Protein AF-A0AB74E150-F1 (afdb_monomer_lite)

InterPro domains:
  IPR046498 Membrane protein Rv1476 [PF20381] (2-118)

Radius of gyration: 33.65 Å; chains: 1; bounding box: 85×51×89 Å

Structure (mmCIF, N/CA/C/O backbone):
data_AF-A0AB74E150-F1
#
_entry.id   AF-A0AB74E150-F1
#
loop_
_atom_site.group_PDB
_atom_site.id
_atom_site.type_symbol
_atom_site.label_atom_id
_atom_site.label_alt_id
_atom_site.label_comp_id
_atom_site.label_asym_id
_atom_site.label_entity_id
_atom_site.label_seq_id
_atom_site.pdbx_PDB_ins_code
_atom_site.Cartn_x
_atom_site.Cartn_y
_atom_site.Cartn_z
_atom_site.occupancy
_atom_site.B_iso_or_equiv
_atom_site.auth_seq_id
_atom_site.auth_comp_id
_atom_site.auth_asym_id
_atom_site.auth_atom_id
_atom_site.pdbx_PDB_model_num
ATOM 1 N N . ASP A 1 1 ? 5.142 -20.053 0.041 1.00 44.44 1 ASP A N 1
ATOM 2 C CA . ASP A 1 1 ? 5.674 -19.011 -0.855 1.00 44.44 1 ASP A CA 1
ATOM 3 C C . ASP A 1 1 ? 4.523 -18.152 -1.344 1.00 44.44 1 ASP A C 1
ATOM 5 O O . ASP A 1 1 ? 3.903 -18.452 -2.354 1.00 44.44 1 ASP A O 1
ATOM 9 N N . GLU A 1 2 ? 4.161 -17.145 -0.553 1.00 58.38 2 GLU A N 1
ATOM 10 C CA . GLU A 1 2 ? 3.099 -16.181 -0.868 1.00 58.38 2 GLU A CA 1
ATOM 11 C C . GLU A 1 2 ? 3.755 -14.996 -1.582 1.00 58.38 2 GLU A C 1
ATOM 13 O O . GLU A 1 2 ? 4.142 -14.006 -0.969 1.00 58.38 2 GLU A O 1
ATOM 18 N N . GLY A 1 3 ? 4.021 -15.171 -2.875 1.00 74.31 3 GLY A N 1
ATOM 19 C CA . GLY A 1 3 ? 4.559 -14.110 -3.723 1.00 74.31 3 GLY A CA 1
ATOM 20 C C . GLY A 1 3 ? 3.451 -13.216 -4.277 1.00 74.31 3 GLY A C 1
ATOM 21 O O . GLY A 1 3 ? 2.321 -13.664 -4.462 1.00 74.31 3 GLY A O 1
ATOM 22 N N . ILE A 1 4 ? 3.790 -11.964 -4.581 1.00 86.94 4 ILE A N 1
ATOM 23 C CA . ILE A 1 4 ? 2.931 -11.054 -5.351 1.00 86.94 4 ILE A CA 1
ATOM 24 C C . ILE A 1 4 ? 3.116 -11.369 -6.840 1.00 86.94 4 ILE A C 1
ATOM 26 O O . ILE A 1 4 ? 4.255 -11.416 -7.308 1.00 86.94 4 ILE A O 1
ATOM 30 N N . ASP A 1 5 ? 2.028 -11.540 -7.601 1.00 92.38 5 ASP A N 1
ATOM 31 C CA . ASP A 1 5 ? 2.101 -11.473 -9.069 1.00 92.38 5 ASP A CA 1
ATOM 32 C C . ASP A 1 5 ? 2.231 -10.000 -9.478 1.00 92.38 5 ASP A C 1
ATOM 34 O O . ASP A 1 5 ? 1.250 -9.254 -9.492 1.00 92.38 5 ASP A O 1
ATOM 38 N N . LEU A 1 6 ? 3.467 -9.569 -9.738 1.00 93.38 6 LEU A N 1
ATOM 39 C CA . LEU A 1 6 ? 3.806 -8.194 -10.089 1.00 93.38 6 LEU A CA 1
ATOM 40 C C . LEU A 1 6 ? 4.155 -8.084 -11.576 1.00 93.38 6 LEU A C 1
ATOM 42 O O . LEU A 1 6 ? 5.118 -8.690 -12.049 1.00 93.38 6 LEU A O 1
ATOM 46 N N . LYS A 1 7 ? 3.429 -7.230 -12.299 1.00 94.12 7 LYS A N 1
ATOM 47 C CA . LYS A 1 7 ? 3.718 -6.867 -13.692 1.00 94.12 7 LYS A CA 1
ATOM 48 C C . LYS A 1 7 ? 4.293 -5.459 -13.737 1.00 94.12 7 LYS A C 1
ATOM 50 O O . LYS A 1 7 ? 3.686 -4.528 -13.215 1.00 94.12 7 LYS A O 1
ATOM 55 N N . ILE A 1 8 ? 5.460 -5.303 -14.358 1.00 93.62 8 ILE A N 1
ATOM 56 C CA . ILE A 1 8 ? 6.168 -4.020 -14.422 1.00 93.62 8 ILE A CA 1
ATOM 57 C C . ILE A 1 8 ? 6.140 -3.494 -15.855 1.00 93.62 8 ILE A C 1
ATOM 59 O O . ILE A 1 8 ? 6.587 -4.174 -16.778 1.00 93.62 8 ILE A O 1
ATOM 63 N N . VAL A 1 9 ? 5.653 -2.268 -16.028 1.00 92.62 9 VAL A N 1
ATOM 64 C CA . VAL A 1 9 ? 5.686 -1.528 -17.294 1.00 92.62 9 VAL A CA 1
ATOM 65 C C . VAL A 1 9 ? 6.675 -0.382 -17.142 1.00 92.62 9 VAL A C 1
ATOM 67 O O . VAL A 1 9 ? 6.526 0.452 -16.253 1.00 92.62 9 VAL A O 1
ATOM 70 N N . LEU A 1 10 ? 7.690 -0.340 -18.001 1.00 92.62 10 LEU A N 1
ATOM 71 C CA . LEU A 1 10 ? 8.719 0.694 -17.963 1.00 92.62 10 LEU A CA 1
ATOM 72 C C . LEU A 1 10 ? 8.573 1.634 -19.157 1.00 92.62 10 LEU A C 1
ATOM 74 O O . LEU A 1 10 ? 8.610 1.192 -20.304 1.00 92.62 10 LEU A O 1
ATOM 78 N N . LEU A 1 11 ? 8.448 2.926 -18.872 1.00 90.12 11 LEU A N 1
ATOM 79 C CA . LEU A 1 11 ? 8.537 4.001 -19.848 1.00 90.12 11 LEU A CA 1
ATOM 80 C C . LEU A 1 11 ? 9.968 4.543 -19.852 1.00 90.12 11 LEU A C 1
ATOM 82 O O . LEU A 1 11 ? 10.574 4.763 -18.803 1.00 90.12 11 LEU A O 1
ATOM 86 N N . ASP A 1 12 ? 10.504 4.782 -21.043 1.00 85.50 12 ASP A N 1
ATOM 87 C CA . ASP A 1 12 ? 11.850 5.320 -21.258 1.00 85.50 12 ASP A CA 1
ATOM 88 C C . ASP A 1 12 ? 11.931 6.848 -21.087 1.00 85.50 12 ASP A C 1
ATOM 90 O O . ASP A 1 12 ? 13.020 7.403 -20.939 1.00 85.50 12 ASP A O 1
ATOM 94 N N . HIS A 1 13 ? 10.786 7.532 -21.046 1.00 84.88 13 HIS A N 1
ATOM 95 C CA . HIS A 1 13 ? 10.675 8.969 -20.817 1.00 84.88 13 HIS A CA 1
ATOM 96 C C . HIS A 1 13 ? 9.515 9.305 -19.874 1.00 84.88 13 HIS A C 1
ATOM 98 O O . HIS A 1 13 ? 8.580 8.526 -19.690 1.00 84.88 13 HIS A O 1
ATOM 104 N N . ASN A 1 14 ? 9.578 10.490 -19.263 1.00 80.12 14 ASN A N 1
ATOM 105 C CA . ASN A 1 14 ? 8.478 10.996 -18.450 1.00 80.12 14 ASN A CA 1
ATOM 106 C C . ASN A 1 14 ? 7.379 11.585 -19.345 1.00 80.12 14 ASN A C 1
ATOM 108 O O . ASN A 1 14 ? 7.703 12.369 -20.244 1.00 80.12 14 ASN A O 1
ATOM 112 N N . PRO A 1 15 ? 6.098 11.279 -19.086 1.00 79.56 15 PRO A N 1
ATOM 113 C CA . PRO A 1 15 ? 5.003 12.067 -19.631 1.00 79.56 15 PRO A CA 1
ATOM 114 C C . PRO A 1 15 ? 5.005 13.504 -19.071 1.00 79.56 15 PRO A C 1
ATOM 116 O O . PRO A 1 15 ? 5.745 13.791 -18.127 1.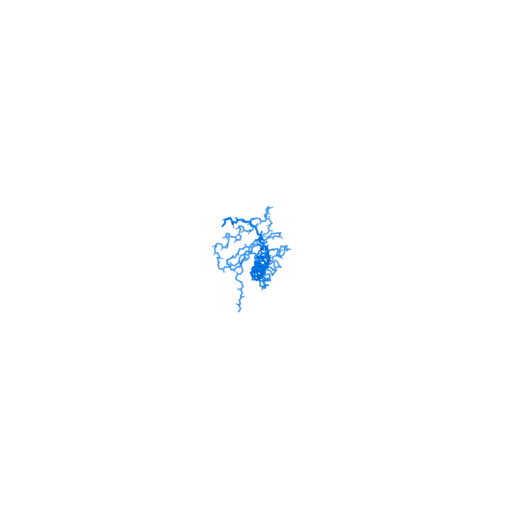00 79.56 15 PRO A O 1
ATOM 119 N N . PRO A 1 16 ? 4.192 14.414 -19.648 1.00 75.56 16 PRO A N 1
ATOM 120 C CA . PRO A 1 16 ? 4.125 15.813 -19.217 1.00 75.56 16 PRO A CA 1
ATOM 121 C C . PRO A 1 16 ? 3.807 16.008 -17.728 1.00 75.56 16 PRO A C 1
ATOM 123 O O . PRO A 1 16 ? 4.341 16.935 -17.133 1.00 75.56 16 PRO A O 1
ATOM 126 N N . ASP A 1 17 ? 2.997 15.121 -17.145 1.00 66.62 17 ASP A N 1
ATOM 127 C CA . ASP A 1 17 ? 2.619 15.078 -15.726 1.00 66.62 17 ASP A CA 1
ATOM 128 C C . ASP A 1 17 ? 2.536 13.605 -15.259 1.00 66.62 17 ASP A C 1
ATOM 130 O O . ASP A 1 17 ? 2.719 12.696 -16.068 1.00 66.62 17 ASP A O 1
ATOM 134 N N . ASP A 1 18 ? 2.258 13.344 -13.976 1.00 62.38 18 ASP A N 1
ATOM 135 C CA . ASP A 1 18 ? 2.236 12.001 -13.355 1.00 62.38 18 ASP A CA 1
ATOM 136 C C . ASP A 1 18 ? 0.967 11.179 -13.653 1.00 62.38 18 ASP A C 1
ATOM 138 O O . ASP A 1 18 ? 0.997 9.945 -13.701 1.00 62.38 18 ASP A O 1
ATOM 142 N N . THR A 1 19 ? -0.146 11.876 -13.886 1.00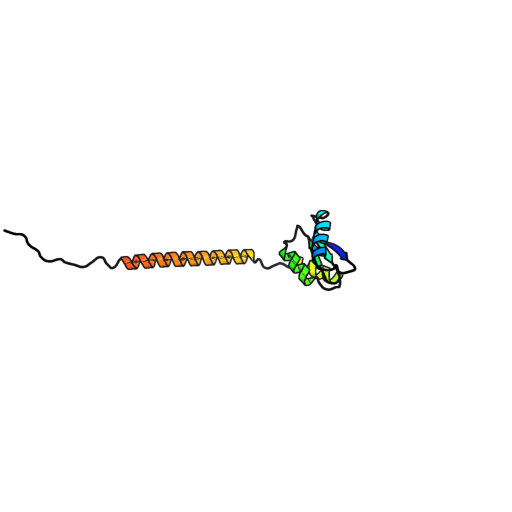 63.59 19 THR A N 1
ATOM 143 C CA . THR A 1 19 ? -1.493 11.319 -14.084 1.00 63.59 19 THR A CA 1
ATOM 144 C C . THR A 1 19 ? -1.545 10.193 -15.134 1.00 63.59 19 THR A C 1
ATOM 146 O O . THR A 1 19 ? -2.178 9.169 -14.862 1.00 63.59 19 THR A O 1
ATOM 149 N N . PRO A 1 20 ? -0.829 10.277 -16.276 1.00 75.12 20 PRO A N 1
ATOM 150 C CA . PRO A 1 20 ? -0.830 9.227 -17.292 1.00 75.12 20 PRO A CA 1
ATOM 151 C C . PRO A 1 20 ? -0.355 7.853 -16.800 1.00 75.12 20 PRO A C 1
ATOM 153 O O . PRO A 1 20 ? -0.794 6.846 -17.350 1.00 75.12 20 PRO A O 1
ATOM 156 N N . LEU A 1 21 ? 0.497 7.762 -15.767 1.00 81.44 21 LEU A N 1
ATOM 157 C CA . LEU A 1 21 ? 0.983 6.458 -15.289 1.00 81.44 21 LEU A CA 1
ATOM 158 C C . LEU A 1 21 ? -0.093 5.684 -14.521 1.00 81.44 21 LEU A C 1
ATOM 160 O O . LEU A 1 21 ? -0.157 4.461 -14.637 1.00 81.44 21 LEU A O 1
ATOM 164 N N . ARG A 1 22 ? -0.960 6.375 -13.769 1.00 85.88 22 ARG A N 1
ATOM 165 C CA . ARG A 1 22 ? -2.096 5.747 -13.066 1.00 85.88 22 ARG A CA 1
ATOM 166 C C . ARG A 1 22 ? -3.141 5.225 -14.049 1.00 85.88 22 ARG A C 1
ATOM 168 O O . ARG A 1 22 ? -3.677 4.131 -13.856 1.00 85.88 22 ARG A O 1
ATOM 175 N N . ASP A 1 23 ? -3.390 5.975 -15.116 1.00 88.25 23 ASP A N 1
ATOM 176 C CA . ASP A 1 23 ? -4.314 5.564 -16.172 1.00 88.25 23 ASP A CA 1
ATOM 177 C C . ASP A 1 23 ? -3.756 4.366 -16.945 1.00 88.25 23 ASP A C 1
ATOM 179 O O . ASP A 1 23 ? -4.459 3.375 -17.134 1.00 88.25 23 ASP A O 1
ATOM 183 N N . MET A 1 24 ? -2.467 4.394 -17.304 1.00 86.31 24 MET A N 1
ATOM 184 C CA . MET A 1 24 ? -1.785 3.248 -17.911 1.00 86.31 24 MET A CA 1
ATOM 185 C C . MET A 1 24 ? -1.836 2.006 -17.020 1.00 86.31 24 MET A C 1
ATOM 187 O O . MET A 1 24 ? -2.150 0.921 -17.509 1.00 86.31 24 MET A O 1
ATOM 191 N N . ALA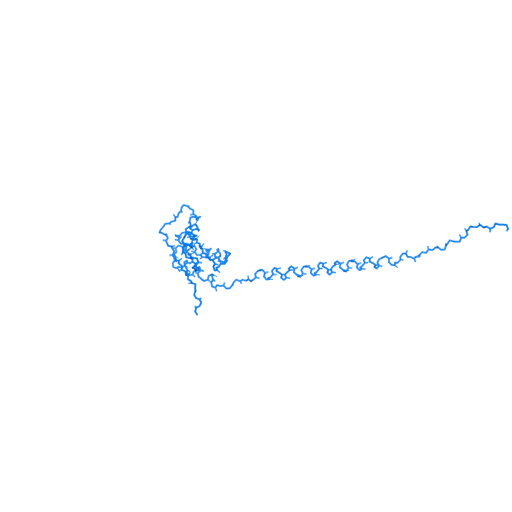 A 1 25 ? -1.581 2.158 -15.716 1.00 91.06 25 ALA A N 1
ATOM 192 C CA . ALA A 1 25 ? -1.657 1.051 -14.767 1.00 91.06 25 ALA A CA 1
ATOM 193 C C . ALA A 1 25 ? -3.068 0.454 -14.718 1.00 91.06 25 ALA A C 1
ATOM 195 O O . ALA A 1 25 ? -3.219 -0.762 -14.685 1.00 91.06 25 ALA A O 1
ATOM 196 N N . THR A 1 26 ? -4.098 1.302 -14.772 1.00 90.81 26 THR A N 1
ATOM 197 C CA . THR A 1 26 ? -5.504 0.877 -14.762 1.00 90.81 26 THR A CA 1
ATOM 198 C C . THR A 1 26 ? -5.898 0.168 -16.056 1.00 90.81 26 THR A C 1
ATOM 200 O O . THR A 1 26 ? -6.567 -0.859 -16.004 1.00 90.81 26 THR A O 1
ATOM 203 N N . VAL A 1 27 ? -5.467 0.678 -17.215 1.00 91.38 27 VAL A N 1
ATOM 204 C CA . VAL A 1 27 ? -5.743 0.056 -18.521 1.00 91.38 27 VAL A CA 1
ATOM 205 C C . VAL A 1 27 ? -5.077 -1.313 -18.620 1.00 91.38 27 VAL A C 1
ATOM 207 O O . VAL A 1 27 ? -5.738 -2.279 -18.981 1.00 91.38 27 VAL A O 1
ATOM 210 N N . VAL A 1 28 ? -3.799 -1.422 -18.246 1.00 90.19 28 VAL A N 1
ATOM 211 C CA . VAL A 1 28 ? -3.096 -2.714 -18.218 1.00 90.19 28 VAL A CA 1
ATOM 212 C C . VAL A 1 28 ? -3.716 -3.636 -17.166 1.00 90.19 28 VAL A C 1
ATOM 214 O O . VAL A 1 28 ? -3.939 -4.812 -17.426 1.00 90.19 28 VAL A O 1
ATOM 217 N N . GLY A 1 29 ? -4.042 -3.108 -15.986 1.00 89.00 29 GLY A N 1
ATOM 218 C CA . GLY A 1 29 ? -4.646 -3.861 -14.890 1.00 89.00 29 GLY A CA 1
ATOM 219 C C . GLY A 1 29 ? -6.033 -4.423 -15.198 1.00 89.00 29 GLY A C 1
ATOM 220 O O . GLY A 1 29 ? -6.391 -5.467 -14.661 1.00 89.00 29 GLY A O 1
ATOM 221 N N . ALA A 1 30 ? -6.793 -3.793 -16.098 1.00 90.94 30 ALA A N 1
ATOM 222 C CA . ALA A 1 30 ? -8.085 -4.309 -16.547 1.00 90.94 30 ALA A CA 1
ATOM 223 C C . ALA A 1 30 ? -7.965 -5.677 -17.245 1.00 90.94 30 ALA A C 1
ATOM 225 O O . ALA A 1 30 ? -8.853 -6.515 -17.089 1.00 90.94 30 ALA A O 1
ATOM 226 N N . ASP A 1 31 ? -6.853 -5.920 -17.946 1.00 93.00 31 ASP A N 1
ATOM 227 C CA . ASP A 1 31 ? -6.559 -7.200 -18.603 1.00 93.00 31 ASP A CA 1
ATOM 228 C C . ASP A 1 31 ? -5.893 -8.218 -17.653 1.00 93.00 31 ASP A C 1
ATOM 230 O O . ASP A 1 31 ? -5.829 -9.408 -17.963 1.00 93.00 31 ASP A O 1
ATOM 234 N N . TYR A 1 32 ? -5.420 -7.769 -16.483 1.00 89.62 32 TYR A N 1
ATOM 235 C CA . TYR A 1 32 ? -4.703 -8.569 -15.483 1.00 89.62 32 TYR A CA 1
ATOM 236 C C . TYR A 1 32 ? -5.243 -8.326 -14.067 1.00 89.62 32 TYR A C 1
ATOM 238 O O . TYR A 1 32 ? -4.514 -7.919 -13.162 1.00 89.62 32 TYR A O 1
ATOM 246 N N . SER A 1 33 ? -6.542 -8.559 -13.868 1.00 86.62 33 SER A N 1
ATOM 247 C CA . SER A 1 33 ? -7.231 -8.231 -12.611 1.00 86.62 33 SER A CA 1
ATOM 248 C C . SER A 1 33 ? -6.750 -9.017 -11.384 1.00 86.62 33 SER A C 1
ATOM 250 O O . SER A 1 33 ? -7.027 -8.615 -10.257 1.00 86.62 33 SER A O 1
ATOM 252 N N . ASP A 1 34 ? -6.076 -10.147 -11.596 1.00 89.94 34 ASP A N 1
ATOM 253 C CA . ASP A 1 34 ? -5.497 -11.027 -10.577 1.00 89.94 34 ASP A CA 1
ATOM 254 C C . ASP A 1 34 ? -4.048 -10.667 -10.207 1.00 89.94 34 ASP A C 1
ATOM 256 O O . ASP A 1 34 ? -3.484 -11.261 -9.286 1.00 89.94 34 ASP A O 1
ATOM 260 N N . ALA A 1 35 ? -3.468 -9.677 -10.889 1.00 92.00 35 ALA A N 1
ATOM 261 C CA . ALA A 1 35 ? -2.108 -9.215 -10.680 1.00 92.00 35 ALA A CA 1
ATOM 262 C C . ALA A 1 35 ? -2.058 -7.773 -10.166 1.00 92.00 35 ALA A C 1
ATOM 264 O O . ALA A 1 35 ? -2.992 -6.980 -10.303 1.00 92.00 35 ALA A O 1
ATOM 265 N N . THR A 1 36 ? -0.904 -7.413 -9.616 1.00 94.75 36 THR A N 1
ATOM 266 C CA . THR A 1 36 ? -0.552 -6.030 -9.306 1.00 94.75 36 THR A CA 1
ATOM 267 C C . THR A 1 36 ? 0.290 -5.464 -10.445 1.00 94.75 36 THR A C 1
ATOM 269 O O . THR A 1 36 ? 1.274 -6.069 -10.866 1.00 94.75 36 THR A O 1
ATOM 272 N N . VAL A 1 37 ? -0.090 -4.298 -10.959 1.00 95.88 37 VAL A N 1
ATOM 273 C CA . VAL A 1 37 ? 0.619 -3.601 -12.036 1.00 95.88 37 VAL A CA 1
ATOM 274 C C . VAL A 1 37 ? 1.366 -2.408 -11.455 1.00 95.88 37 VAL A C 1
ATOM 276 O O . VAL A 1 37 ? 0.775 -1.586 -10.758 1.00 95.88 37 VAL A O 1
ATOM 279 N N . LEU A 1 38 ? 2.652 -2.299 -11.783 1.00 95.44 38 LEU A N 1
ATOM 280 C CA . LEU A 1 38 ? 3.518 -1.169 -11.465 1.00 95.44 38 LEU A CA 1
ATOM 281 C C . LEU A 1 38 ? 4.020 -0.542 -12.769 1.00 95.44 38 LEU A C 1
ATOM 283 O O . LEU A 1 38 ? 4.727 -1.179 -13.547 1.00 95.44 38 LEU A O 1
ATOM 287 N N . VAL A 1 39 ? 3.668 0.714 -13.004 1.00 94.56 39 VAL A N 1
ATOM 288 C CA . VAL A 1 39 ? 4.141 1.515 -14.134 1.00 94.56 39 VA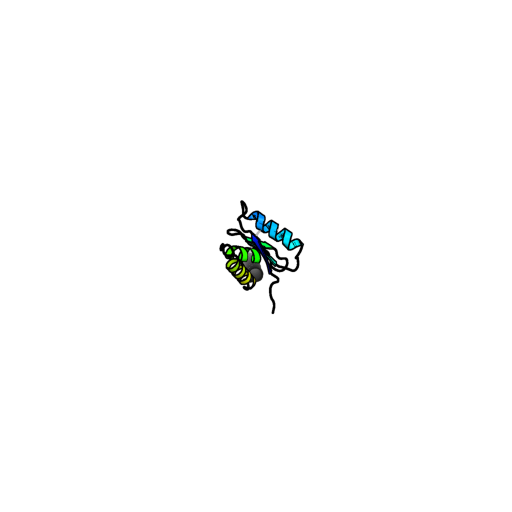L A CA 1
ATOM 289 C C . VAL A 1 39 ? 5.202 2.481 -13.625 1.00 94.56 39 VAL A C 1
ATOM 291 O O . VAL A 1 39 ? 4.976 3.211 -12.661 1.00 94.56 39 VAL A O 1
ATOM 294 N N . LEU A 1 40 ? 6.362 2.483 -14.276 1.00 93.88 40 LEU A N 1
ATOM 295 C CA . LEU A 1 40 ? 7.523 3.284 -13.905 1.00 93.88 40 LEU A CA 1
ATOM 296 C C . LEU A 1 40 ? 7.930 4.186 -15.065 1.00 93.88 40 LEU A C 1
ATOM 298 O O . LEU A 1 40 ? 8.043 3.734 -16.202 1.00 93.88 40 LEU A O 1
ATOM 302 N N . SER A 1 41 ? 8.231 5.440 -14.757 1.00 89.56 41 SER A N 1
ATOM 303 C CA . SER A 1 41 ? 9.034 6.328 -15.596 1.00 89.56 41 SER A CA 1
ATOM 304 C C . SER A 1 41 ? 10.196 6.879 -14.755 1.00 89.56 41 SER A C 1
ATOM 306 O O . SER A 1 41 ? 10.233 6.646 -13.543 1.00 89.56 41 SER A O 1
ATOM 308 N N . PRO A 1 42 ? 11.163 7.610 -15.338 1.00 87.19 42 PRO A N 1
ATOM 309 C CA . PRO A 1 42 ? 12.285 8.145 -14.566 1.00 87.19 42 PRO A CA 1
ATOM 310 C C . PRO A 1 42 ? 11.886 8.944 -13.309 1.00 87.19 42 PRO A C 1
ATOM 312 O O . PRO A 1 42 ? 12.568 8.852 -12.295 1.00 87.19 42 PRO A O 1
ATOM 315 N N . ASN A 1 43 ? 10.782 9.697 -13.345 1.00 84.00 43 ASN A N 1
ATOM 316 C CA . ASN A 1 43 ? 10.356 10.557 -12.233 1.00 84.00 43 ASN A CA 1
ATOM 317 C C . ASN A 1 43 ? 8.976 10.220 -11.658 1.00 84.00 43 ASN A C 1
ATOM 319 O O . ASN A 1 43 ? 8.615 10.760 -10.612 1.00 84.00 43 ASN A O 1
ATOM 323 N N . TYR A 1 44 ? 8.197 9.367 -12.319 1.00 88.00 44 TYR A N 1
ATOM 324 C CA . TYR A 1 44 ? 6.824 9.086 -11.924 1.00 88.00 44 TYR A CA 1
ATOM 325 C C . TYR A 1 44 ? 6.604 7.593 -11.731 1.00 88.00 44 TYR A C 1
ATOM 327 O O . TYR A 1 44 ? 7.294 6.747 -12.303 1.00 88.00 44 TYR A O 1
ATOM 335 N N . VAL A 1 45 ? 5.608 7.288 -10.909 1.00 91.69 45 VAL A N 1
ATOM 336 C CA . VAL A 1 45 ? 5.158 5.930 -10.627 1.00 91.69 45 VAL A CA 1
ATOM 337 C C . VAL A 1 45 ? 3.636 5.940 -10.628 1.00 91.69 45 VAL A C 1
ATOM 339 O O . VAL A 1 45 ? 3.027 6.904 -10.168 1.00 91.69 45 VAL A O 1
ATOM 342 N N . GLY A 1 46 ? 3.028 4.878 -11.141 1.00 93.06 46 GLY A N 1
ATOM 343 C CA . GLY A 1 46 ? 1.607 4.611 -10.966 1.00 93.06 46 GLY A CA 1
ATOM 344 C C . GLY A 1 46 ? 1.370 3.119 -10.802 1.00 93.06 46 GLY A C 1
ATOM 345 O O . GLY A 1 46 ? 2.089 2.308 -11.382 1.00 93.06 46 GLY A O 1
ATOM 346 N N . SER A 1 47 ? 0.374 2.746 -10.010 1.00 95.00 47 SER A N 1
ATOM 347 C CA . SER A 1 47 ? 0.062 1.345 -9.750 1.00 95.00 47 SER A CA 1
ATOM 348 C C . SER A 1 47 ? -1.434 1.042 -9.777 1.00 95.00 47 SER A C 1
ATOM 350 O O . SER A 1 47 ? -2.296 1.922 -9.657 1.00 95.00 47 SER A O 1
ATOM 352 N N . TYR A 1 48 ? -1.730 -0.243 -9.959 1.00 94.50 48 TYR A N 1
ATOM 353 C CA . TYR A 1 48 ? -3.069 -0.811 -9.916 1.00 94.50 48 TYR A CA 1
ATOM 354 C C . TYR A 1 48 ? -3.024 -2.187 -9.247 1.00 94.50 48 TYR A C 1
ATOM 356 O O . TYR A 1 48 ? -2.155 -3.001 -9.551 1.00 94.50 48 TYR A O 1
ATOM 364 N N . SER A 1 49 ? -3.975 -2.464 -8.356 1.00 93.81 49 SER A N 1
ATOM 365 C CA . SER A 1 49 ? -4.188 -3.794 -7.784 1.00 93.81 49 SER A CA 1
ATOM 366 C C . SER A 1 49 ? -5.625 -3.934 -7.293 1.00 93.81 49 SER A C 1
ATOM 368 O O . SER A 1 49 ? -6.217 -2.967 -6.810 1.00 93.81 49 SER A O 1
ATOM 370 N N . THR A 1 50 ? -6.173 -5.145 -7.381 1.00 92.56 50 THR A N 1
ATOM 371 C CA . THR A 1 50 ? -7.425 -5.535 -6.710 1.00 92.56 50 THR A CA 1
ATOM 372 C C . THR A 1 50 ? -7.171 -6.228 -5.365 1.00 92.56 50 THR A C 1
ATOM 374 O O . THR A 1 50 ? -8.098 -6.407 -4.577 1.00 92.56 50 THR A O 1
ATOM 377 N N . GLN A 1 51 ? -5.918 -6.614 -5.101 1.00 90.94 51 GLN A N 1
ATOM 378 C CA . GLN A 1 51 ? -5.493 -7.385 -3.928 1.00 90.94 51 GLN A CA 1
ATOM 379 C C . GLN A 1 51 ? -5.022 -6.481 -2.789 1.00 90.94 51 GLN A C 1
ATOM 381 O O . GLN A 1 51 ? -5.216 -6.806 -1.619 1.00 90.94 51 GLN A O 1
ATOM 386 N N . TYR A 1 52 ? -4.422 -5.342 -3.136 1.00 90.75 52 TYR A N 1
ATOM 387 C CA . TYR A 1 52 ? -3.912 -4.369 -2.179 1.00 90.75 52 TYR A CA 1
ATOM 388 C C . TYR A 1 52 ? -4.827 -3.147 -2.102 1.00 90.75 52 TYR A C 1
ATOM 390 O O . TYR A 1 52 ? -5.260 -2.632 -3.139 1.00 90.75 52 TYR A O 1
ATOM 398 N N . PRO A 1 53 ? -5.128 -2.649 -0.891 1.00 89.44 53 PRO A N 1
ATOM 399 C CA . PRO A 1 53 ? -5.912 -1.440 -0.748 1.00 89.44 53 PRO A CA 1
ATOM 400 C C . PRO A 1 53 ? -5.137 -0.231 -1.278 1.00 89.44 53 PRO A C 1
ATOM 402 O O . PRO A 1 53 ? -3.907 -0.179 -1.271 1.00 89.44 53 PRO A O 1
ATOM 405 N N . ARG A 1 54 ? -5.891 0.780 -1.719 1.00 90.25 54 ARG A N 1
ATOM 406 C CA . ARG A 1 54 ? -5.344 1.975 -2.372 1.00 90.25 54 ARG A CA 1
ATOM 407 C C . ARG A 1 54 ? -4.263 2.677 -1.548 1.00 90.25 54 ARG A C 1
ATOM 409 O O . ARG A 1 54 ? -3.269 3.113 -2.109 1.00 90.25 54 ARG A O 1
ATOM 416 N N . VAL A 1 55 ? -4.464 2.768 -0.237 1.00 88.44 55 VAL A N 1
ATOM 417 C CA . VAL A 1 55 ? -3.533 3.440 0.678 1.00 88.44 55 VAL A CA 1
ATOM 418 C C . VAL A 1 55 ? -2.161 2.760 0.709 1.00 88.44 55 VAL A C 1
ATOM 420 O O . VAL A 1 55 ? -1.145 3.443 0.683 1.00 88.44 55 VAL A O 1
ATOM 423 N N . THR A 1 56 ? -2.122 1.426 0.681 1.00 90.00 56 THR A N 1
ATOM 424 C CA . THR A 1 56 ? -0.875 0.650 0.653 1.00 90.00 56 THR A CA 1
ATOM 425 C C . THR A 1 56 ? -0.142 0.840 -0.669 1.00 90.00 56 THR A C 1
ATOM 427 O O . THR A 1 56 ? 1.075 0.997 -0.689 1.00 90.00 56 THR A O 1
ATOM 430 N N . LEU A 1 57 ? -0.884 0.872 -1.781 1.00 92.88 57 LEU A N 1
ATOM 431 C CA . LEU A 1 57 ? -0.314 1.152 -3.097 1.00 92.88 57 LEU A CA 1
ATOM 432 C C . LEU A 1 57 ? 0.318 2.547 -3.149 1.00 92.88 57 LEU A C 1
ATOM 434 O O . LEU A 1 57 ? 1.447 2.684 -3.603 1.00 92.88 57 LEU A O 1
ATOM 438 N N . GLU A 1 58 ? -0.378 3.567 -2.645 1.00 91.38 58 GLU A N 1
ATOM 439 C CA . GLU A 1 58 ? 0.119 4.949 -2.620 1.00 91.38 58 GLU A CA 1
ATOM 440 C C . GLU A 1 58 ? 1.366 5.097 -1.736 1.00 91.38 58 GLU A C 1
ATOM 442 O O . GLU A 1 58 ? 2.332 5.737 -2.152 1.00 91.38 58 GLU A O 1
ATOM 447 N N . ALA A 1 59 ? 1.403 4.426 -0.579 1.00 90.75 59 ALA A N 1
ATOM 448 C CA . ALA A 1 59 ? 2.610 4.352 0.245 1.00 90.75 59 ALA A CA 1
ATOM 449 C C . ALA A 1 59 ? 3.785 3.720 -0.527 1.00 90.75 59 ALA A C 1
ATOM 451 O O . ALA A 1 59 ? 4.895 4.257 -0.534 1.00 90.75 59 ALA A O 1
ATOM 452 N N . GLY A 1 60 ? 3.534 2.623 -1.250 1.00 91.94 60 GLY A N 1
ATOM 453 C CA . GLY A 1 60 ? 4.545 1.979 -2.090 1.00 91.94 60 GLY A CA 1
ATOM 454 C C . GLY A 1 60 ? 5.045 2.880 -3.220 1.00 91.94 60 GLY A C 1
ATOM 455 O O . GLY A 1 60 ? 6.249 2.941 -3.482 1.00 91.94 60 GLY A O 1
ATOM 456 N N . GLU A 1 61 ? 4.147 3.603 -3.890 1.00 92.19 61 GLU A N 1
ATOM 457 C CA . GLU A 1 61 ? 4.486 4.539 -4.968 1.00 92.19 61 GLU A CA 1
ATOM 458 C C . GLU A 1 61 ? 5.409 5.666 -4.482 1.00 92.19 61 GLU A C 1
ATOM 460 O O . GLU A 1 61 ? 6.364 6.024 -5.180 1.00 92.19 61 GLU A O 1
ATOM 465 N N . ASP A 1 62 ? 5.173 6.202 -3.283 1.00 90.19 62 ASP A N 1
ATOM 466 C CA . ASP A 1 62 ? 5.957 7.309 -2.729 1.00 90.19 62 ASP A CA 1
ATOM 467 C C . ASP A 1 62 ? 7.424 6.946 -2.483 1.00 90.19 62 ASP A C 1
ATOM 469 O O . ASP A 1 62 ? 8.316 7.755 -2.751 1.00 90.19 62 ASP A O 1
ATOM 473 N N . HIS A 1 63 ? 7.700 5.703 -2.089 1.00 87.44 63 HIS A N 1
ATOM 474 C CA . HIS A 1 63 ? 9.065 5.204 -1.901 1.00 87.44 63 HIS A CA 1
ATOM 475 C C . HIS A 1 63 ? 9.734 4.706 -3.193 1.00 87.44 63 HIS A C 1
ATOM 477 O O . HIS A 1 63 ? 10.929 4.390 -3.200 1.00 87.44 63 HIS A O 1
ATOM 483 N N . SER A 1 64 ? 9.002 4.671 -4.306 1.00 89.94 64 SER A N 1
ATOM 484 C CA . SER A 1 64 ? 9.450 4.059 -5.563 1.00 89.94 64 SER A CA 1
ATOM 485 C C . SER A 1 64 ? 9.891 5.068 -6.625 1.00 89.94 64 SER A C 1
ATOM 487 O O . SER A 1 64 ? 10.305 4.682 -7.715 1.00 89.94 64 SER A O 1
ATOM 489 N N . LYS A 1 65 ? 9.872 6.371 -6.341 1.00 85.44 65 LYS A N 1
ATOM 490 C CA . LYS A 1 65 ? 10.267 7.440 -7.280 1.00 85.44 65 LYS A CA 1
ATOM 491 C C . LYS A 1 65 ? 11.788 7.675 -7.268 1.00 85.44 65 LYS A C 1
ATOM 493 O O . LYS A 1 65 ? 12.261 8.729 -6.856 1.00 85.44 65 LYS A O 1
ATOM 498 N N . THR A 1 66 ? 12.571 6.668 -7.672 1.00 86.81 66 THR A N 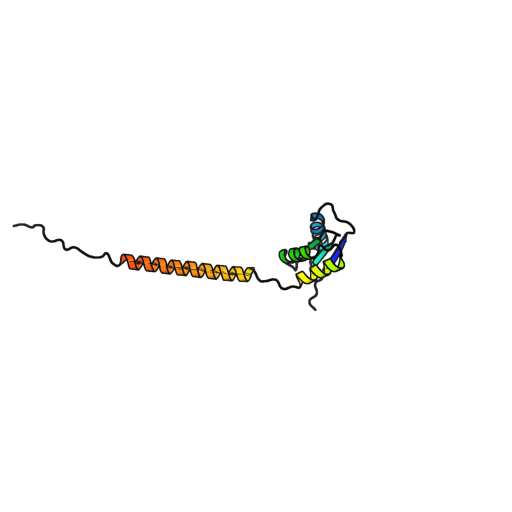1
ATOM 499 C CA . THR A 1 66 ? 14.049 6.687 -7.549 1.00 86.81 66 THR A CA 1
ATOM 500 C C . THR A 1 66 ? 14.805 6.978 -8.851 1.00 86.81 66 THR A C 1
ATOM 502 O O . THR A 1 66 ? 16.003 7.252 -8.814 1.00 86.81 66 THR A O 1
ATOM 505 N N . GLY A 1 67 ? 14.146 6.873 -10.009 1.00 85.69 67 GLY A N 1
ATOM 506 C CA . GLY A 1 67 ? 14.788 6.926 -11.330 1.00 85.69 67 GLY A CA 1
ATOM 507 C C . GLY A 1 67 ? 15.559 5.667 -11.730 1.00 85.69 67 GLY A C 1
ATOM 508 O O . GLY A 1 67 ? 15.969 5.545 -12.884 1.00 85.69 67 GLY A O 1
ATOM 509 N N . ASN A 1 68 ? 15.712 4.696 -10.825 1.00 91.44 68 ASN A N 1
ATOM 510 C CA . ASN A 1 68 ? 16.225 3.369 -11.130 1.00 91.44 68 ASN A CA 1
ATOM 511 C C . ASN A 1 68 ? 15.077 2.350 -11.048 1.00 91.44 68 ASN A C 1
ATOM 513 O O . ASN A 1 68 ? 14.604 2.064 -9.950 1.00 91.44 68 ASN A O 1
ATOM 517 N N . PRO A 1 69 ? 14.648 1.738 -12.165 1.00 90.88 69 PRO A N 1
ATOM 518 C CA . PRO A 1 69 ? 13.454 0.896 -12.170 1.00 90.88 69 PRO A CA 1
ATOM 519 C C . PRO A 1 69 ? 13.579 -0.359 -11.300 1.00 90.88 69 PRO A C 1
ATOM 521 O O . PRO A 1 69 ? 12.586 -0.829 -10.749 1.00 90.88 69 PRO A O 1
ATOM 524 N N . VAL A 1 70 ? 14.794 -0.886 -11.130 1.00 93.69 70 VAL A N 1
ATOM 525 C CA . VAL A 1 70 ? 15.044 -2.053 -10.275 1.00 93.69 70 VAL A CA 1
ATOM 526 C C . VAL A 1 70 ? 14.900 -1.673 -8.806 1.00 93.69 70 VAL A C 1
ATOM 528 O O . VAL A 1 70 ? 14.210 -2.363 -8.059 1.00 93.69 70 VAL A O 1
ATOM 531 N N . GLN A 1 71 ? 15.516 -0.564 -8.395 1.00 94.31 71 GLN A N 1
ATOM 532 C CA . GLN A 1 71 ? 15.401 -0.070 -7.024 1.00 94.31 71 GLN A CA 1
ATOM 533 C C . GLN A 1 71 ? 13.959 0.335 -6.701 1.00 94.31 71 GLN A C 1
ATOM 535 O O . GLN A 1 71 ? 13.443 -0.021 -5.648 1.00 94.31 71 GLN A O 1
ATOM 540 N N . SER A 1 72 ? 13.288 1.012 -7.633 1.00 93.38 72 SER A N 1
ATOM 541 C CA . SER A 1 72 ? 11.873 1.364 -7.535 1.00 93.38 72 SER A CA 1
ATOM 542 C C . SER A 1 72 ? 10.990 0.142 -7.299 1.00 93.38 72 SER A C 1
ATOM 544 O O . SER A 1 72 ? 10.206 0.133 -6.359 1.00 93.38 72 SER A O 1
ATOM 546 N N . ALA A 1 73 ? 11.144 -0.916 -8.099 1.00 93.81 73 ALA A N 1
ATOM 547 C CA . ALA A 1 73 ? 10.361 -2.137 -7.930 1.00 93.81 73 ALA A CA 1
ATOM 548 C C . ALA A 1 73 ? 10.634 -2.832 -6.585 1.00 93.81 73 ALA A C 1
ATOM 550 O O . ALA A 1 73 ? 9.708 -3.337 -5.955 1.00 93.81 73 ALA A O 1
ATOM 551 N N . GLN A 1 74 ? 11.887 -2.838 -6.122 1.00 94.25 74 GLN A N 1
ATOM 552 C CA . GLN A 1 74 ? 12.241 -3.413 -4.822 1.00 94.25 74 GLN A CA 1
ATOM 553 C C . GLN A 1 74 ? 11.621 -2.634 -3.663 1.00 94.25 74 GLN A C 1
ATOM 555 O O . GLN A 1 74 ? 11.048 -3.250 -2.768 1.00 94.25 74 GLN A O 1
ATOM 560 N N . ASN A 1 75 ? 11.691 -1.301 -3.699 1.00 93.56 75 ASN A N 1
ATOM 561 C CA . ASN A 1 75 ? 11.064 -0.447 -2.693 1.00 93.56 75 ASN A CA 1
ATOM 562 C C . ASN A 1 75 ? 9.544 -0.652 -2.668 1.00 93.56 75 ASN A C 1
ATOM 564 O O . ASN A 1 75 ? 8.970 -0.807 -1.595 1.00 93.56 75 ASN A O 1
ATOM 568 N N . PHE A 1 76 ? 8.911 -0.731 -3.842 1.00 94.75 76 PHE A N 1
ATOM 569 C CA . PHE A 1 76 ? 7.477 -0.981 -3.962 1.00 94.75 76 PHE A CA 1
ATOM 570 C C . PHE A 1 76 ? 7.070 -2.305 -3.308 1.00 94.75 76 PHE A C 1
ATOM 572 O O . PHE A 1 76 ? 6.208 -2.335 -2.435 1.00 94.75 76 PHE A O 1
ATOM 579 N N . VAL A 1 77 ? 7.718 -3.409 -3.695 1.00 93.88 77 VAL A N 1
ATOM 580 C CA . VAL A 1 77 ? 7.423 -4.736 -3.130 1.00 93.88 77 VAL A CA 1
ATOM 581 C C . VAL A 1 77 ? 7.699 -4.767 -1.632 1.00 93.88 77 VAL A C 1
ATOM 583 O O . VAL A 1 77 ? 6.926 -5.365 -0.885 1.00 93.88 77 VAL A O 1
ATOM 586 N N . HIS A 1 78 ? 8.775 -4.116 -1.185 1.00 92.94 78 HIS A N 1
ATOM 587 C CA . HIS A 1 78 ? 9.095 -4.020 0.232 1.00 92.94 78 HIS A CA 1
ATOM 588 C C . HIS A 1 78 ? 7.953 -3.369 1.016 1.00 92.94 78 HIS A C 1
ATOM 590 O O . HIS A 1 78 ? 7.496 -3.954 1.998 1.00 92.94 78 HIS A O 1
ATOM 596 N N . GLU A 1 79 ? 7.440 -2.233 0.543 1.00 91.62 79 GLU A N 1
ATOM 597 C CA . GLU A 1 79 ? 6.327 -1.536 1.188 1.00 91.62 79 GLU A CA 1
ATOM 598 C C . GLU A 1 79 ? 5.055 -2.398 1.211 1.00 91.62 79 GLU A C 1
ATOM 600 O O . GLU A 1 79 ? 4.445 -2.565 2.261 1.00 91.62 79 GLU A O 1
ATOM 605 N N . LEU A 1 80 ? 4.708 -3.054 0.096 1.00 90.75 80 LEU A N 1
ATOM 606 C CA . LEU A 1 80 ? 3.533 -3.940 0.019 1.00 90.75 80 LEU A CA 1
ATOM 607 C C . LEU A 1 80 ? 3.638 -5.172 0.932 1.00 90.75 80 LEU A C 1
ATOM 609 O O . LEU A 1 80 ? 2.623 -5.709 1.375 1.00 90.75 80 LEU A O 1
ATOM 613 N N . SER A 1 81 ? 4.857 -5.647 1.188 1.00 89.19 81 SER A N 1
ATOM 614 C CA . SER A 1 81 ? 5.123 -6.779 2.083 1.00 89.19 81 SER A CA 1
ATOM 615 C C . SER A 1 81 ? 5.248 -6.380 3.556 1.00 89.19 81 SER A C 1
ATOM 617 O O . SER A 1 81 ? 5.304 -7.252 4.427 1.00 89.19 81 SER A O 1
ATOM 619 N N . THR A 1 82 ? 5.305 -5.079 3.845 1.00 88.88 82 THR A N 1
ATOM 620 C CA . THR A 1 82 ? 5.481 -4.567 5.202 1.00 88.88 82 THR A CA 1
ATOM 621 C C . THR A 1 82 ? 4.122 -4.471 5.896 1.00 88.88 82 THR A C 1
ATOM 623 O O . THR A 1 82 ? 3.221 -3.803 5.393 1.00 88.88 82 THR A O 1
ATOM 626 N N . PRO A 1 83 ? 3.933 -5.119 7.062 1.00 84.31 83 PRO A N 1
ATOM 627 C CA . PRO A 1 83 ? 2.677 -5.019 7.793 1.00 84.31 83 PRO A CA 1
ATOM 628 C C . PRO A 1 83 ? 2.383 -3.576 8.218 1.00 84.31 83 PRO A C 1
ATOM 630 O O . PRO A 1 83 ? 3.166 -2.965 8.950 1.00 84.31 83 PRO A O 1
ATOM 633 N N . GLU A 1 84 ? 1.231 -3.047 7.809 1.00 81.69 84 GLU A N 1
ATOM 634 C CA . GLU A 1 84 ? 0.774 -1.727 8.236 1.00 81.69 84 GLU A CA 1
ATOM 635 C C . GLU A 1 84 ? 0.160 -1.760 9.644 1.00 81.69 84 GLU A C 1
ATOM 637 O O . GLU A 1 84 ? -0.422 -2.753 10.094 1.00 81.69 84 GLU A O 1
ATOM 642 N N . PHE A 1 85 ? 0.283 -0.646 10.368 1.00 86.62 85 PHE A N 1
ATOM 643 C CA . PHE A 1 85 ? -0.357 -0.514 11.671 1.00 86.62 85 PHE A CA 1
ATOM 644 C C . PHE A 1 85 ? -1.891 -0.493 11.508 1.00 86.62 85 PHE A C 1
ATOM 646 O O . PHE A 1 85 ? -2.397 0.268 10.682 1.00 86.62 85 PHE A O 1
ATOM 653 N N . PRO A 1 86 ? -2.667 -1.257 12.305 1.00 88.62 86 PRO A N 1
ATOM 654 C CA . PRO A 1 86 ? -4.109 -1.404 12.106 1.00 88.62 86 PRO A CA 1
ATOM 655 C C . PRO A 1 86 ? -4.894 -0.183 12.620 1.00 88.62 86 PRO A C 1
ATOM 657 O O . PRO A 1 86 ? -5.603 -0.248 13.630 1.00 88.62 86 PRO A O 1
ATOM 660 N N . TRP A 1 87 ? -4.800 0.943 11.909 1.00 88.25 87 TRP A N 1
ATOM 661 C CA . TRP A 1 87 ? -5.434 2.217 12.263 1.00 88.25 87 TRP A CA 1
ATOM 662 C C . TRP A 1 87 ? -6.932 2.088 12.523 1.00 88.25 87 TRP A C 1
ATOM 664 O O . TRP A 1 87 ? -7.426 2.617 13.515 1.00 88.25 87 TRP A O 1
ATOM 674 N N . SER A 1 88 ? -7.652 1.324 11.697 1.00 90.12 88 SER A N 1
ATOM 675 C CA . SER A 1 88 ? -9.091 1.107 11.873 1.00 90.12 88 SER A CA 1
ATOM 676 C C . SER A 1 88 ? -9.417 0.450 13.213 1.00 90.12 88 SER A C 1
ATOM 678 O O . SER A 1 88 ? -10.338 0.890 13.901 1.00 90.12 88 SER A O 1
ATOM 680 N N . ALA A 1 89 ? -8.647 -0.563 13.623 1.00 93.81 89 ALA A N 1
ATOM 681 C CA . ALA A 1 89 ? -8.847 -1.224 14.909 1.00 93.81 89 ALA A CA 1
ATOM 682 C C . ALA A 1 89 ? -8.578 -0.257 16.071 1.00 93.81 89 ALA A C 1
ATOM 684 O O . ALA A 1 89 ? -9.385 -0.171 16.999 1.00 93.81 89 ALA A O 1
ATOM 685 N N . LEU A 1 90 ? -7.495 0.527 15.989 1.00 96.38 90 LEU A N 1
ATOM 686 C CA . LEU A 1 90 ? -7.184 1.560 16.980 1.00 96.38 90 LEU A CA 1
ATOM 687 C C . LEU A 1 90 ? -8.308 2.604 17.081 1.00 96.38 90 LEU A C 1
ATOM 689 O O . LEU A 1 90 ? -8.745 2.929 18.187 1.00 96.38 90 LEU A O 1
ATOM 693 N N . THR A 1 91 ? -8.820 3.099 15.952 1.00 97.50 91 THR A N 1
ATOM 694 C CA . THR A 1 91 ? -9.918 4.073 15.928 1.00 97.50 91 THR A CA 1
ATOM 695 C C . THR A 1 91 ? -11.194 3.493 16.535 1.00 97.50 91 THR A C 1
ATOM 697 O O . THR A 1 91 ? -11.843 4.167 17.332 1.00 97.50 91 THR A O 1
ATOM 700 N N . ILE A 1 92 ? -11.536 2.238 16.225 1.00 98.06 92 ILE A N 1
ATOM 701 C CA . ILE A 1 92 ? -12.703 1.559 16.809 1.00 98.06 92 ILE A CA 1
ATOM 702 C C . ILE A 1 92 ? -12.583 1.497 18.337 1.00 98.06 92 ILE A C 1
ATOM 704 O O . ILE A 1 92 ? -13.518 1.878 19.043 1.00 98.06 92 ILE A O 1
ATOM 708 N N . VAL A 1 93 ? -11.430 1.070 18.859 1.00 98.56 93 VAL A N 1
ATOM 709 C CA . VAL A 1 93 ? -11.190 0.988 20.310 1.00 98.56 93 VAL A CA 1
ATOM 710 C C . VAL A 1 93 ? -11.302 2.366 20.968 1.00 98.56 93 VAL A C 1
ATOM 712 O O . VAL A 1 93 ? -11.969 2.503 21.997 1.00 98.56 93 VAL A O 1
ATOM 715 N N . LEU A 1 94 ? -10.710 3.398 20.360 1.00 98.69 94 LEU A N 1
ATOM 716 C CA . LEU A 1 94 ? -10.805 4.775 20.851 1.00 98.69 94 LEU A CA 1
ATOM 717 C C . LEU A 1 94 ? -12.255 5.261 20.929 1.00 98.69 94 LEU A C 1
ATOM 719 O O . LEU A 1 94 ? -12.660 5.814 21.953 1.00 98.69 94 LEU A O 1
ATOM 723 N N . LEU A 1 95 ? -13.053 5.027 19.886 1.00 98.75 95 LEU A N 1
ATOM 724 C CA . LEU A 1 95 ? -14.459 5.436 19.853 1.00 98.75 95 LEU A CA 1
ATOM 725 C C . LEU A 1 95 ? -15.284 4.750 20.947 1.00 98.75 95 LEU A C 1
ATOM 727 O O . LEU A 1 95 ? -16.086 5.409 21.611 1.00 98.75 95 LEU A O 1
ATOM 731 N N . ILE A 1 96 ? -15.058 3.454 21.183 1.00 98.75 96 ILE A N 1
ATOM 732 C CA . ILE A 1 96 ? -15.712 2.715 22.273 1.00 98.75 96 ILE A CA 1
ATOM 733 C C . ILE A 1 96 ? -15.344 3.325 23.631 1.00 98.75 96 ILE A C 1
ATOM 735 O O . ILE A 1 96 ? -16.223 3.541 24.468 1.00 98.75 96 ILE A O 1
ATOM 739 N N . GLY A 1 97 ? -14.066 3.650 23.845 1.00 98.69 97 GLY A N 1
ATOM 740 C CA . GLY A 1 97 ? -13.600 4.289 25.076 1.00 98.69 97 GLY A CA 1
ATOM 741 C C . GLY A 1 97 ? -14.258 5.649 25.322 1.00 98.69 97 GLY A C 1
ATOM 742 O O . GLY A 1 97 ? -14.764 5.910 26.417 1.00 98.69 97 GLY A O 1
ATOM 743 N N . VAL A 1 98 ? -14.320 6.496 24.291 1.00 98.75 98 VAL A N 1
ATOM 744 C CA . VAL A 1 98 ? -14.980 7.810 24.362 1.00 98.75 98 VAL A CA 1
ATOM 745 C C . VAL A 1 98 ? -16.474 7.665 24.655 1.00 98.75 98 VAL A C 1
ATOM 747 O O . VAL A 1 98 ? -17.001 8.370 25.518 1.00 98.75 98 VAL A O 1
ATOM 750 N N . LEU A 1 99 ? -17.159 6.725 23.996 1.00 98.56 99 LEU A N 1
ATOM 751 C CA . LEU A 1 99 ? -18.574 6.451 24.242 1.00 98.56 99 LEU A CA 1
ATOM 752 C C . LEU A 1 99 ? -18.819 6.021 25.695 1.00 98.56 99 LEU A C 1
ATOM 754 O O . LEU A 1 99 ? -19.720 6.549 26.350 1.00 98.56 99 LEU A O 1
ATOM 758 N N . ALA A 1 100 ? -18.002 5.106 26.222 1.00 98.31 100 ALA A N 1
ATOM 759 C CA . ALA A 1 100 ? -18.107 4.647 27.604 1.00 98.31 100 ALA A CA 1
ATOM 760 C C . ALA A 1 100 ? -17.906 5.796 28.604 1.00 98.31 100 ALA A C 1
ATOM 762 O O . ALA A 1 100 ? -18.687 5.934 29.550 1.00 98.31 100 ALA A O 1
ATOM 763 N N . ALA A 1 101 ? -16.916 6.663 28.367 1.00 98.19 101 ALA A N 1
ATOM 764 C CA . ALA A 1 101 ? -16.671 7.840 29.195 1.00 98.19 101 ALA A CA 1
ATOM 765 C C . ALA A 1 101 ? -17.857 8.820 29.166 1.00 98.19 101 ALA A C 1
ATOM 767 O O . ALA A 1 101 ? -18.305 9.279 30.219 1.00 98.19 101 ALA A O 1
ATOM 768 N N . ALA A 1 102 ? -18.416 9.095 27.984 1.00 98.06 102 ALA A N 1
ATOM 769 C CA . ALA A 1 102 ? -19.568 9.980 27.825 1.00 98.06 102 ALA A CA 1
ATOM 770 C C . ALA A 1 102 ? -20.817 9.441 28.544 1.00 98.06 102 ALA A C 1
ATOM 772 O O . ALA A 1 102 ? -21.491 10.179 29.270 1.00 98.06 102 ALA A O 1
ATOM 773 N N . VAL A 1 103 ? -21.107 8.143 28.396 1.00 97.75 103 VAL A N 1
ATOM 774 C CA . VAL A 1 103 ? -22.218 7.477 29.091 1.00 97.75 103 VAL A CA 1
ATOM 775 C C . VAL A 1 103 ? -21.997 7.498 30.604 1.00 97.75 103 VAL A C 1
ATOM 777 O O . VAL A 1 103 ? -22.902 7.880 31.349 1.00 97.75 103 VAL A O 1
ATOM 780 N N . GLY A 1 104 ? -20.792 7.160 31.069 1.00 96.94 104 GLY A N 1
ATOM 781 C CA . GLY A 1 104 ? -20.432 7.196 32.487 1.00 96.94 104 GLY A CA 1
ATOM 782 C C . GLY A 1 104 ? -20.628 8.583 33.104 1.00 96.94 104 GLY A C 1
ATOM 783 O O . GLY A 1 104 ? -21.324 8.723 34.114 1.00 96.94 104 GLY A O 1
ATOM 784 N N . ALA A 1 105 ? -20.107 9.622 32.447 1.00 95.38 105 ALA A N 1
ATOM 785 C CA . ALA A 1 105 ? -20.276 11.009 32.871 1.00 95.38 105 ALA A CA 1
ATOM 786 C C . ALA A 1 105 ? -21.757 11.420 32.909 1.00 95.38 105 ALA A C 1
ATOM 788 O O . ALA A 1 105 ? -22.212 12.037 33.876 1.00 95.38 105 ALA A O 1
ATOM 789 N N . ARG A 1 106 ? -22.550 11.028 31.901 1.00 93.38 106 ARG A N 1
ATOM 790 C CA . ARG A 1 106 ? -23.987 11.328 31.854 1.00 93.38 106 ARG A CA 1
ATOM 791 C C . ARG A 1 106 ? -24.749 10.680 33.008 1.00 93.38 106 ARG A C 1
ATOM 793 O O . ARG A 1 106 ? -25.593 11.337 33.621 1.00 93.38 106 ARG A O 1
ATOM 800 N N . LEU A 1 107 ? -24.451 9.422 33.329 1.00 94.38 107 LEU A N 1
ATOM 801 C CA . LEU A 1 107 ? -25.074 8.710 34.447 1.00 94.38 107 LEU A CA 1
ATOM 802 C C . LEU A 1 107 ? -24.721 9.356 35.794 1.00 94.38 107 LEU A C 1
ATOM 804 O O . LEU A 1 107 ? -25.607 9.534 36.634 1.00 94.38 107 LEU A O 1
ATOM 808 N N . MET A 1 108 ? -23.462 9.765 35.988 1.00 92.88 108 MET A N 1
ATOM 809 C CA . MET A 1 108 ? -23.034 10.505 37.181 1.00 92.88 108 MET A CA 1
ATOM 810 C C . MET A 1 108 ? -23.746 11.859 37.303 1.00 92.88 108 MET A C 1
ATOM 812 O O . MET A 1 108 ? -24.270 12.186 38.367 1.00 92.88 108 MET A O 1
ATOM 816 N N . GLN A 1 109 ? -23.851 12.611 36.204 1.00 89.56 109 GLN A N 1
ATOM 817 C CA . GLN A 1 109 ? -24.536 13.905 36.172 1.00 89.56 109 GLN A CA 1
ATOM 818 C C . GLN A 1 109 ? -26.036 13.778 36.499 1.00 89.56 109 GLN A C 1
ATOM 820 O O . GLN A 1 109 ? -26.589 14.593 37.239 1.00 89.56 109 GLN A O 1
ATOM 825 N N . LEU A 1 110 ? -26.704 12.742 35.978 1.00 89.69 110 LEU A N 1
ATOM 826 C CA . LEU A 1 110 ? -28.114 12.455 36.270 1.00 89.69 110 LEU A CA 1
ATOM 827 C C . LEU A 1 110 ? -28.334 12.039 37.730 1.00 89.69 110 LEU A C 1
ATOM 829 O O . LEU A 1 110 ? -29.331 12.444 38.328 1.00 89.69 110 LEU A O 1
ATOM 833 N N . ARG A 1 111 ? -27.418 11.258 38.316 1.00 80.19 111 ARG A N 1
ATOM 834 C CA . ARG A 1 111 ? -27.465 10.883 39.738 1.00 80.19 111 ARG A CA 1
ATOM 835 C C . ARG A 1 111 ? -27.279 12.095 40.650 1.00 80.19 111 ARG A C 1
ATOM 837 O O . ARG A 1 111 ? -28.095 12.290 41.545 1.00 80.19 111 ARG A O 1
ATOM 844 N N . GLY A 1 112 ? -26.288 12.945 40.372 1.00 77.88 112 GLY A N 1
ATOM 845 C CA . GLY A 1 112 ? -26.036 14.159 41.157 1.00 77.88 112 GLY A CA 1
ATOM 846 C C . GLY A 1 112 ? -27.225 15.126 41.173 1.00 77.88 112 GLY A C 1
ATOM 847 O O . GLY A 1 112 ? -27.550 15.694 42.212 1.00 77.88 112 GLY A O 1
ATOM 848 N N . ARG A 1 113 ? -27.948 15.251 40.050 1.00 72.88 113 ARG A N 1
ATOM 849 C CA . ARG A 1 113 ? -29.164 16.078 39.971 1.00 72.88 113 ARG A CA 1
ATOM 850 C C . ARG A 1 113 ? -30.330 15.553 40.816 1.00 72.88 113 ARG A C 1
ATOM 852 O O . ARG A 1 113 ? -31.071 16.365 41.350 1.00 72.88 113 ARG A O 1
ATOM 859 N N . ARG A 1 114 ? -30.494 14.233 40.978 1.00 62.09 114 ARG A N 1
ATOM 860 C CA . ARG A 1 114 ? -31.564 13.659 41.826 1.00 62.09 114 ARG A CA 1
ATOM 861 C C . ARG A 1 114 ? -31.297 13.852 43.318 1.00 62.09 114 ARG A C 1
ATOM 863 O O . ARG A 1 114 ? -32.234 14.082 44.076 1.00 62.09 114 ARG A O 1
ATOM 870 N N . SER A 1 115 ? -30.032 13.793 43.733 1.00 58.62 115 SER A N 1
ATOM 871 C CA . SER A 1 115 ? -29.650 14.049 45.126 1.00 58.62 115 SER A CA 1
ATOM 872 C C . SER A 1 115 ? -29.901 15.503 45.542 1.00 58.62 115 SER A C 1
ATOM 874 O O . SER A 1 115 ? -30.292 15.736 46.678 1.00 58.62 115 SER A O 1
ATOM 876 N N . ALA A 1 116 ? -29.766 16.468 44.624 1.00 57.62 116 ALA A N 1
ATOM 877 C CA . ALA A 1 116 ? -30.013 17.885 44.909 1.00 57.62 116 ALA A CA 1
ATOM 878 C C . ALA A 1 116 ? -31.501 18.233 45.135 1.00 57.62 116 ALA A C 1
ATOM 880 O O . ALA A 1 116 ? -31.800 19.195 45.831 1.00 57.62 116 ALA A O 1
ATOM 881 N N . THR A 1 117 ? -32.444 17.458 44.587 1.00 56.91 117 THR A N 1
ATOM 882 C CA . THR A 1 117 ? -33.893 17.711 44.742 1.00 56.91 117 THR A CA 1
ATOM 883 C C . THR A 1 117 ? -34.483 17.097 46.022 1.00 56.91 117 THR A C 1
ATOM 885 O O . THR A 1 117 ? -35.635 17.350 46.346 1.00 56.91 117 THR A O 1
ATOM 888 N N . SER A 1 118 ? -33.718 16.306 46.785 1.00 53.50 118 SER A N 1
ATOM 889 C CA . SER A 1 118 ? -34.241 15.584 47.963 1.00 53.50 118 SER A CA 1
ATOM 890 C C . SER A 1 118 ? -34.179 16.372 49.286 1.00 53.50 118 SER A C 1
ATOM 892 O O . SER A 1 118 ? -34.549 15.825 50.319 1.00 53.50 118 SER A O 1
ATOM 894 N N . THR A 1 119 ? -33.725 17.632 49.288 1.00 53.47 119 THR A N 1
ATOM 895 C CA . THR A 1 119 ? -33.515 18.421 50.525 1.00 53.47 119 THR A CA 1
ATOM 896 C C . THR A 1 119 ? -34.532 19.552 50.751 1.00 53.47 119 THR A C 1
ATOM 898 O O . THR A 1 119 ? -34.548 20.105 51.842 1.00 53.47 119 THR A O 1
ATOM 901 N N . ASP A 1 120 ? -35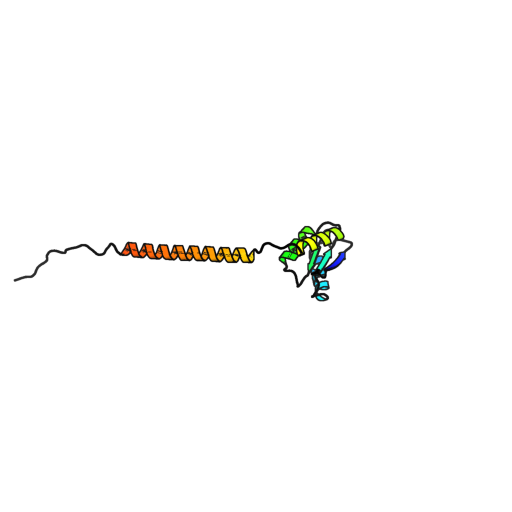.438 19.858 49.815 1.00 51.31 120 ASP A N 1
ATOM 902 C CA . ASP A 1 120 ? -36.340 21.029 49.935 1.00 51.31 120 ASP A CA 1
ATOM 903 C C . ASP A 1 120 ? -37.817 20.689 50.240 1.00 51.31 120 ASP A C 1
ATOM 905 O O . ASP A 1 120 ? -38.742 21.350 49.779 1.00 51.31 120 ASP A O 1
ATOM 909 N N . ALA A 1 121 ? -38.067 19.627 51.014 1.00 52.88 121 ALA A N 1
ATOM 910 C CA . ALA A 1 121 ? -39.410 19.270 51.487 1.00 52.88 121 ALA A CA 1
ATOM 911 C C . ALA A 1 121 ? -39.537 19.413 53.016 1.00 52.88 121 ALA A C 1
ATOM 913 O O . ALA A 1 121 ? -39.719 18.417 53.711 1.00 52.88 121 ALA A O 1
ATOM 914 N N . ALA A 1 122 ? -39.391 20.646 53.520 1.00 54.81 122 ALA A N 1
ATOM 915 C CA . ALA A 1 122 ? -39.984 21.231 54.746 1.00 54.81 122 ALA A CA 1
ATOM 916 C C . ALA A 1 122 ? -39.210 22.525 55.080 1.00 54.81 122 ALA A C 1
ATOM 918 O O . ALA A 1 122 ? -37.979 22.450 55.096 1.00 54.81 122 ALA A O 1
ATOM 919 N N . PRO A 1 123 ? -39.852 23.681 55.392 1.00 49.00 123 PRO A N 1
ATOM 920 C CA . PRO A 1 123 ? -40.703 23.800 56.594 1.00 49.00 123 PRO A CA 1
ATOM 921 C C . PRO A 1 123 ? -41.853 24.853 56.565 1.00 49.00 123 PRO A C 1
ATOM 923 O O . PRO A 1 123 ? -41.843 25.801 55.787 1.00 49.00 123 PRO A O 1
ATOM 926 N N . GLY A 1 124 ? -42.802 24.728 57.509 1.00 42.72 124 GLY A N 1
ATOM 927 C CA . GLY A 1 124 ? -43.774 25.772 57.906 1.00 42.72 124 GLY A CA 1
ATOM 928 C C . GLY A 1 124 ? -45.195 25.209 58.055 1.00 42.72 124 GLY A C 1
ATOM 929 O O . GLY A 1 124 ? -45.878 25.031 57.058 1.00 42.72 124 GLY A O 1
ATOM 930 N N . ALA A 1 125 ? -45.680 24.765 59.221 1.00 54.31 125 ALA A N 1
ATOM 931 C CA . ALA A 1 125 ? -45.935 25.560 60.430 1.00 54.31 125 ALA A CA 1
ATOM 932 C C . ALA A 1 125 ? -46.606 26.906 60.096 1.00 54.31 125 ALA A C 1
ATOM 934 O O . ALA A 1 125 ? -45.979 27.957 60.174 1.00 54.31 125 ALA A O 1
ATOM 935 N N . GLY A 1 126 ? -47.865 26.846 59.656 1.00 40.59 126 GLY A N 1
ATOM 936 C CA . GLY A 1 126 ? -48.771 27.990 59.657 1.00 40.59 126 GLY A CA 1
ATOM 937 C C . GLY A 1 126 ? -49.658 27.909 60.892 1.00 40.59 126 GLY A C 1
ATOM 938 O O . GLY A 1 126 ? -50.634 27.162 60.883 1.00 40.59 126 GLY A O 1
ATOM 939 N N . ASP A 1 127 ? -49.273 28.634 61.942 1.00 49.66 127 ASP A N 1
ATOM 940 C CA . ASP A 1 127 ? -50.178 29.000 63.029 1.00 49.66 127 ASP A CA 1
ATOM 941 C C . ASP A 1 127 ? -51.224 30.002 62.516 1.00 49.66 127 ASP A C 1
ATOM 943 O O . ASP A 1 127 ? -50.913 30.894 61.724 1.00 49.66 127 ASP A O 1
ATOM 947 N N . ASP A 1 128 ? -52.436 29.819 63.040 1.00 49.56 128 ASP A N 1
ATOM 948 C CA . ASP A 1 128 ? -53.534 30.771 63.206 1.00 49.56 128 ASP A CA 1
ATOM 949 C C . ASP A 1 128 ? -54.128 31.477 61.985 1.00 49.56 128 ASP A C 1
ATOM 951 O O . ASP A 1 128 ? -53.541 32.419 61.479 1.00 49.56 128 ASP A O 1
ATOM 955 N N . LEU A 1 129 ? -55.392 31.151 61.657 1.00 48.19 129 LEU A N 1
ATOM 956 C CA . LEU A 1 129 ? -56.483 32.135 61.503 1.00 48.19 129 LEU A CA 1
ATOM 957 C C . LEU A 1 129 ? -57.885 31.471 61.627 1.00 48.19 129 LEU A C 1
ATOM 959 O O . LEU A 1 129 ? -58.372 30.837 60.696 1.00 48.19 129 LEU A O 1
ATOM 963 N N . ASN A 1 130 ? -58.573 31.752 62.743 1.00 49.81 130 ASN A N 1
ATOM 964 C CA . ASN A 1 130 ? -59.979 32.206 62.791 1.00 49.81 130 ASN A CA 1
ATOM 965 C C . ASN A 1 130 ? -61.145 31.285 62.324 1.00 49.81 130 ASN A C 1
ATOM 967 O O . ASN A 1 130 ? -61.539 31.340 61.162 1.00 49.81 130 ASN A O 1
ATOM 971 N N . GLN A 1 131 ? -61.826 30.617 63.273 1.00 45.81 131 GLN A N 1
ATOM 972 C CA . GLN A 1 131 ? -63.300 30.428 63.337 1.00 45.81 131 GLN A CA 1
ATOM 973 C C . GLN A 1 131 ? -63.670 30.313 64.837 1.00 45.81 131 GLN A C 1
ATOM 975 O O . GLN A 1 131 ? -63.035 29.539 65.537 1.00 45.81 131 GLN A O 1
ATOM 980 N N . GLY A 1 132 ? -64.589 31.043 65.470 1.00 48.06 132 GLY A N 1
ATOM 981 C CA . GLY A 1 132 ? -65.742 31.794 64.994 1.00 48.06 132 GLY A CA 1
ATOM 982 C C . GLY A 1 132 ? -67.009 31.235 65.663 1.00 48.06 132 GLY A C 1
ATOM 983 O O . GLY A 1 132 ? -67.618 30.349 65.079 1.00 48.06 132 GLY A O 1
ATOM 984 N N . VAL A 1 133 ? -67.386 31.823 66.817 1.00 41.09 133 VAL A N 1
ATOM 985 C CA . VAL A 1 133 ? -68.626 31.652 67.631 1.00 41.09 133 VAL A CA 1
ATOM 986 C C . VAL A 1 133 ? -68.712 30.434 68.554 1.00 41.09 133 VAL A C 1
ATOM 988 O O . VAL A 1 133 ? -68.670 29.286 68.073 1.00 41.09 133 VAL A O 1
#

Sequence (133 aa):
DEGIDLKIVLLDHNPPDDTPLRDMATVVGADYSDATVLVLSPNYVGSYSTQYPRVTLEAGEDHSKTGNPVQSAQNFVHELSTPEFPWSALTIVLLIGVLAAAVGARLMQLRGRRSATSTDAAPGAGDDLNQGV

Organism: Staphylococcus aureus (NCBI:txid1280)

Foldseek 3Di:
DPDAQEAEAEDAADDPDQVVQQVVQVVVCVVVQRHKYWYDYQAYIHIDYPVDDPVLQVVLRVQLRHSDNVSSVVSSRVSNPDDDDPVVVVVVVVVVVVVVVVVVVVVVVVVVVVVVVPPPPDDDDDDDDDDDD

pLDDT: mean 83.53, std 15.97, range [40.59, 98.75]

Secondary structure (DSSP, 8-state):
-----EEEEE-SS--SSSHHHHHHHHHHHHH-TTSEEEEE-SS-EEEE-SSS-HHHHHHHHHHT-SS-HHHHHHHHHHHHHSPPP-HHHHHHHHHHHHHHHHHHHHHHHHHHHHHHTTS--------------